Protein AF-A0A965SA00-F1 (afdb_monomer)

Radius of gyration: 23.37 Å; Cα contacts (8 Å, |Δi|>4): 104; chains: 1; bounding box: 56×30×58 Å

Nearest PDB structures (foldseek):
  4xps-assembly1_A  TM=6.302E-01  e=5.509E-01  Pseudopedobacter saltans
  4xpq-assembly1_A-2  TM=6.276E-01  e=7.626E-01  Pseudopedobacter saltans
  4xpo-assembly1_A  TM=6.284E-01  e=8.138E-01  Pseudopedobacter saltans
  4xpr-assembly1_A  TM=6.284E-01  e=9.268E-01  Pseudopedobacter saltans

Secondary structure (DSSP, 8-state):
-HHHHHHHHHHHHHHHTT---------GGGGT-GGGT-GGGTTSSSSEEEEEEEEES--STTTTTS-EEEEEEEEEE-TTS-EEEEE-

Mean predicted aligned error: 12.95 Å

Sequence (88 aa):
MPILRFTLVWFVVFVTSLLHAQQEPQYALSQFNHLIINPAYTGMRSGTSVLLQSRQQWIGNLGPLGPKTYAFSAHGSKKSGIGNACNF

Foldseek 3Di:
DVVVVVVVVVVVVVVVVPDDDDDPPPPPVCVVPVCVVPVLCAQVDAAKDKDWDKDFPDDDDCRVVGDIDIKIKIKHHDPVSDMDMDID

pLDDT: mean 73.1, std 10.23, range [55.69, 93.5]

Structure (mmCIF, N/CA/C/O backbone):
data_AF-A0A965SA00-F1
#
_entry.id   AF-A0A965SA00-F1
#
loop_
_atom_site.group_PDB
_atom_site.id
_atom_site.type_symbol
_atom_site.label_atom_id
_atom_site.label_alt_id
_atom_site.label_comp_id
_atom_site.label_asym_id
_atom_site.label_entity_id
_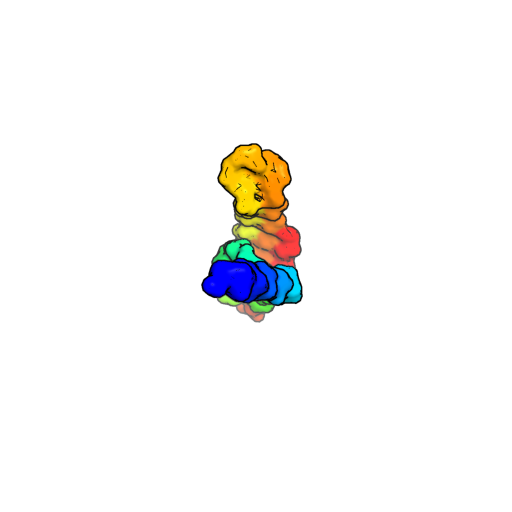atom_site.label_seq_id
_atom_site.pdbx_PDB_ins_code
_atom_site.Cartn_x
_atom_site.Cartn_y
_atom_site.Cartn_z
_atom_site.occupancy
_atom_site.B_iso_or_equiv
_atom_site.auth_seq_id
_atom_site.auth_comp_id
_atom_site.auth_asym_id
_atom_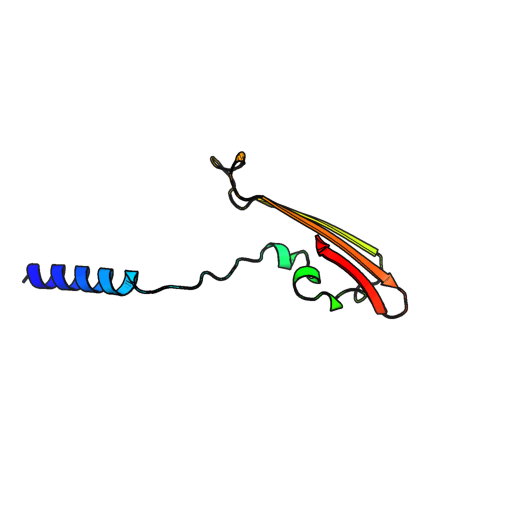site.auth_atom_id
_atom_site.pdbx_PDB_model_num
ATOM 1 N N . MET A 1 1 ? -40.465 -7.767 32.082 1.00 60.12 1 MET A N 1
ATOM 2 C CA . MET A 1 1 ? -39.100 -8.348 32.030 1.00 60.12 1 MET A CA 1
ATOM 3 C C . MET A 1 1 ? -38.098 -7.412 31.320 1.00 60.12 1 MET A C 1
ATOM 5 O O . MET A 1 1 ? -37.520 -7.800 30.311 1.00 60.12 1 MET A O 1
ATOM 9 N N . PRO A 1 2 ? -37.880 -6.171 31.797 1.00 71.69 2 PRO A N 1
ATOM 10 C CA . PRO A 1 2 ? -36.911 -5.258 31.176 1.00 71.69 2 PRO A CA 1
ATOM 11 C C . PRO A 1 2 ? -35.459 -5.612 31.539 1.00 71.69 2 PRO A C 1
ATOM 13 O O . PRO A 1 2 ? -34.589 -5.546 30.680 1.00 71.69 2 PRO A O 1
ATOM 16 N N . ILE A 1 3 ? -35.215 -6.080 32.772 1.00 78.25 3 ILE A N 1
ATOM 17 C CA . ILE A 1 3 ? -33.875 -6.428 33.277 1.00 78.25 3 ILE A CA 1
ATOM 18 C C . ILE A 1 3 ? -33.184 -7.492 32.406 1.00 78.25 3 ILE A C 1
ATOM 20 O O . ILE A 1 3 ? -32.017 -7.337 32.071 1.00 78.25 3 ILE A O 1
ATOM 24 N N . LEU A 1 4 ? -33.931 -8.517 31.971 1.00 80.19 4 LEU A N 1
ATOM 25 C CA . LEU A 1 4 ? -33.409 -9.615 31.150 1.00 80.19 4 LEU A CA 1
ATOM 26 C C . LEU A 1 4 ? -33.044 -9.154 29.729 1.00 80.19 4 LEU A C 1
ATOM 28 O O . LEU A 1 4 ? -32.131 -9.687 29.107 1.00 80.19 4 LEU A O 1
ATOM 32 N N . ARG A 1 5 ? -33.748 -8.142 29.207 1.00 77.69 5 ARG A N 1
ATOM 33 C CA . ARG A 1 5 ? -33.418 -7.545 27.907 1.00 77.69 5 ARG A CA 1
ATOM 34 C C . ARG A 1 5 ? -32.127 -6.739 27.990 1.00 77.69 5 ARG A C 1
ATOM 36 O O . ARG A 1 5 ? -31.290 -6.859 27.105 1.00 77.69 5 ARG A O 1
ATOM 43 N N . PHE A 1 6 ? -31.945 -5.962 29.057 1.00 87.88 6 PHE A N 1
ATOM 44 C CA . PHE A 1 6 ? -30.722 -5.183 29.245 1.00 87.88 6 PHE A CA 1
ATOM 45 C C . PHE A 1 6 ? -29.499 -6.071 29.483 1.00 87.88 6 PHE A C 1
ATOM 47 O O . PHE A 1 6 ? -28.451 -5.815 28.895 1.00 87.88 6 PHE A O 1
ATOM 54 N N . THR A 1 7 ? -29.623 -7.140 30.273 1.00 90.62 7 THR A N 1
ATOM 55 C CA . THR A 1 7 ? -28.510 -8.075 30.497 1.00 90.62 7 THR A CA 1
ATOM 56 C C . THR A 1 7 ? -28.081 -8.784 29.215 1.00 90.62 7 THR A C 1
ATOM 58 O O . THR A 1 7 ? -26.886 -8.941 28.981 1.00 90.62 7 THR A O 1
ATOM 61 N N . LEU A 1 8 ? -29.028 -9.146 28.346 1.00 91.69 8 LEU A N 1
ATOM 62 C CA . LEU A 1 8 ? -28.728 -9.792 27.068 1.00 91.69 8 LEU A CA 1
ATOM 63 C C . LEU A 1 8 ? -28.000 -8.847 26.099 1.00 91.69 8 LEU A C 1
ATOM 65 O O . LEU A 1 8 ? -27.044 -9.259 25.448 1.00 91.69 8 LEU A O 1
ATOM 69 N N . VAL A 1 9 ? -28.382 -7.567 26.055 1.00 93.12 9 VAL A N 1
ATOM 70 C CA . VAL A 1 9 ? -27.682 -6.549 25.249 1.00 93.12 9 VAL A CA 1
ATOM 71 C C . VAL A 1 9 ? -26.243 -6.353 25.732 1.00 93.12 9 VAL A C 1
ATOM 73 O O . VAL A 1 9 ? -25.317 -6.370 24.923 1.00 93.12 9 VAL A O 1
ATOM 76 N N . TRP A 1 10 ? -26.036 -6.229 27.046 1.00 92.69 10 TRP A N 1
ATOM 77 C CA . TRP A 1 10 ? -24.696 -6.077 27.622 1.00 92.69 10 TRP A CA 1
ATOM 78 C C . TRP A 1 10 ? -23.801 -7.294 27.379 1.00 92.69 10 TRP A C 1
ATOM 80 O O . TRP A 1 10 ? -22.617 -7.135 27.084 1.00 92.69 10 TRP A O 1
ATOM 90 N N . PHE A 1 11 ? -24.368 -8.500 27.435 1.00 93.50 11 PHE A N 1
ATOM 91 C CA . PHE A 1 11 ? -23.650 -9.733 27.124 1.00 93.50 11 PHE A CA 1
ATOM 92 C C . PHE A 1 11 ? -23.166 -9.767 25.666 1.00 93.50 11 PHE A C 1
ATOM 94 O O . PHE A 1 11 ? -22.005 -10.077 25.412 1.00 93.50 11 PHE A O 1
ATOM 101 N N . VAL A 1 12 ? -24.016 -9.382 24.708 1.00 92.94 12 VAL A N 1
ATOM 102 C CA . VAL A 1 12 ? -23.643 -9.341 23.283 1.00 92.94 12 VAL A CA 1
ATOM 103 C C . VAL A 1 12 ? -22.521 -8.330 23.025 1.00 92.94 12 VAL A C 1
ATOM 105 O O . VAL A 1 12 ? -21.556 -8.658 22.338 1.00 92.94 12 VAL A O 1
ATOM 108 N N . VAL A 1 13 ? -22.597 -7.133 23.619 1.00 91.88 13 VAL A N 1
ATOM 109 C CA . VAL A 1 13 ? -21.544 -6.109 23.482 1.00 91.88 13 VAL A CA 1
ATOM 110 C C . VAL A 1 13 ? -20.201 -6.626 24.009 1.00 91.88 13 VAL A C 1
ATOM 112 O O . VAL A 1 13 ? -19.186 -6.494 23.325 1.00 91.88 13 VAL A O 1
ATOM 115 N N . PHE A 1 14 ? -20.200 -7.275 25.178 1.00 92.12 14 PHE A N 1
ATOM 116 C CA . PHE A 1 14 ? -18.990 -7.839 25.782 1.00 92.12 14 PHE A CA 1
ATOM 117 C C . PHE A 1 14 ? -18.347 -8.944 24.930 1.00 92.12 14 PHE A C 1
ATOM 119 O O . PHE A 1 14 ? -17.128 -9.015 24.835 1.00 92.12 14 PHE A O 1
ATOM 126 N N . VAL A 1 15 ? -19.142 -9.791 24.272 1.00 91.62 15 VAL A N 1
ATOM 127 C CA . VAL A 1 15 ? -18.602 -10.850 23.401 1.00 91.62 15 VAL A CA 1
ATOM 128 C C . VAL A 1 15 ? -17.958 -10.264 22.140 1.00 91.62 15 VAL A C 1
ATOM 130 O O . VAL A 1 15 ? -16.911 -10.737 21.705 1.00 91.62 15 VAL A O 1
ATOM 133 N N . THR A 1 16 ? -18.540 -9.212 21.558 1.00 87.31 16 THR A N 1
ATOM 134 C CA . THR A 1 16 ? -18.009 -8.613 20.320 1.00 87.31 16 THR A CA 1
ATOM 135 C C . THR A 1 16 ? -16.701 -7.844 20.505 1.00 87.31 16 THR A C 1
ATOM 137 O O . THR A 1 16 ? -15.919 -7.769 19.562 1.00 87.31 16 THR A O 1
ATOM 140 N N . SER A 1 17 ? -16.417 -7.312 21.698 1.00 85.62 17 SER A N 1
ATOM 141 C CA . SER A 1 17 ? -15.164 -6.587 21.963 1.00 85.62 17 SER A CA 1
ATOM 142 C C . SER A 1 17 ? -13.936 -7.496 22.058 1.00 85.62 17 SER A C 1
ATOM 144 O O . SER A 1 17 ? -12.810 -7.012 21.968 1.00 85.62 17 SER A O 1
ATOM 146 N N . LEU A 1 18 ? -14.144 -8.807 22.212 1.00 87.81 18 LEU A N 1
ATOM 147 C CA . LEU A 1 18 ? -13.085 -9.818 22.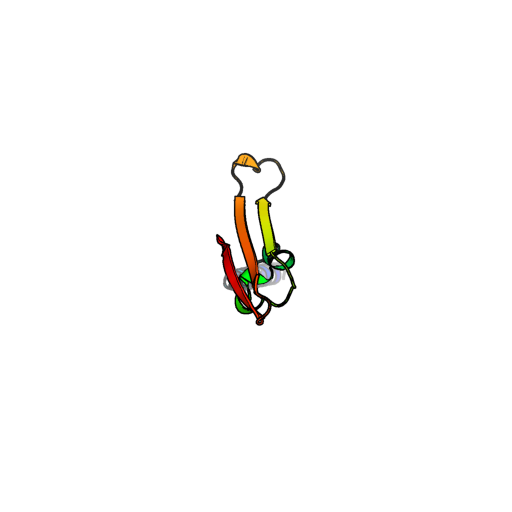224 1.00 87.81 18 LEU A CA 1
ATOM 148 C C . LEU A 1 18 ? -12.692 -10.278 20.810 1.00 87.81 18 LEU A C 1
ATOM 150 O O . LEU A 1 18 ? -11.736 -11.035 20.647 1.00 87.81 18 LEU A O 1
ATOM 154 N N . LEU A 1 19 ? -13.424 -9.844 19.780 1.00 84.88 19 LEU A N 1
ATOM 155 C CA . LEU A 1 19 ? -13.133 -10.192 18.396 1.00 84.88 19 LEU A CA 1
ATOM 156 C C . LEU A 1 19 ? -12.076 -9.244 17.826 1.00 84.88 19 LEU A C 1
ATOM 158 O O . LEU A 1 19 ? -12.292 -8.043 17.685 1.00 84.88 19 LEU A O 1
ATOM 162 N N . HIS A 1 20 ? -10.942 -9.810 17.426 1.00 79.06 20 HIS A N 1
ATOM 163 C CA . HIS A 1 20 ? -9.933 -9.107 16.645 1.00 79.06 20 HIS A CA 1
ATOM 164 C C . HIS A 1 20 ? -10.208 -9.328 15.155 1.00 79.06 20 HIS A C 1
ATOM 166 O O . HIS A 1 20 ? -9.952 -10.407 14.625 1.00 79.06 20 HIS A O 1
ATOM 172 N N . ALA A 1 21 ? -10.730 -8.313 14.467 1.00 77.12 21 ALA A N 1
ATOM 173 C CA . ALA 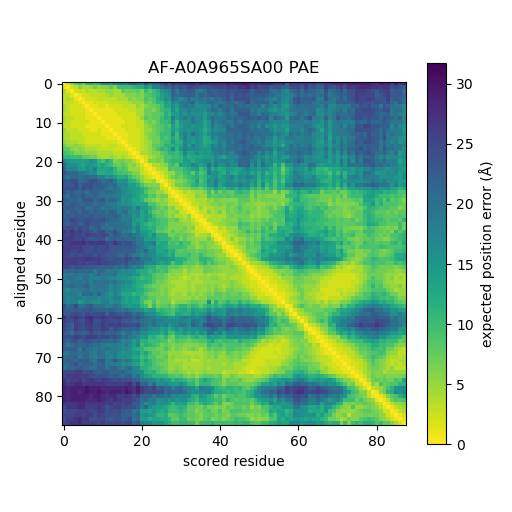A 1 21 ? -10.804 -8.323 13.010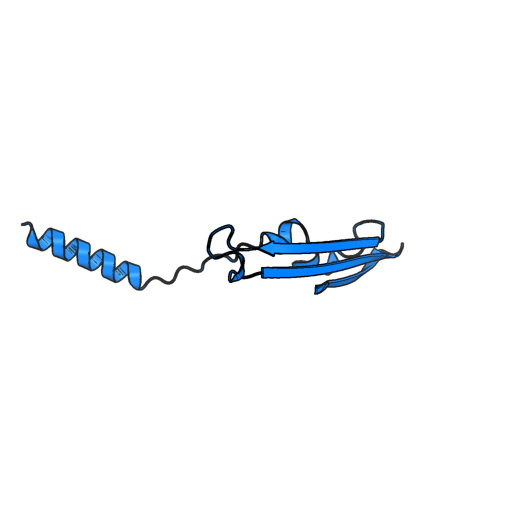 1.00 77.12 21 ALA A CA 1
ATOM 174 C C . ALA A 1 21 ? -9.499 -7.761 12.429 1.00 77.12 21 ALA A C 1
ATOM 176 O O . ALA A 1 21 ? -9.053 -6.681 12.821 1.00 77.12 21 ALA A O 1
ATOM 177 N N . GLN A 1 22 ? -8.885 -8.483 11.490 1.00 65.31 22 GLN A N 1
ATOM 178 C CA . GLN A 1 22 ? -7.768 -7.950 10.716 1.00 65.31 22 GLN A CA 1
ATOM 179 C C . GLN A 1 22 ? -8.307 -6.918 9.728 1.00 65.31 22 GLN A C 1
ATOM 181 O O . GLN A 1 22 ? -9.144 -7.222 8.879 1.00 65.31 22 GLN A O 1
ATOM 186 N N . GLN A 1 23 ? -7.844 -5.681 9.860 1.00 55.69 23 GLN A N 1
ATOM 187 C CA . GLN A 1 23 ? -8.094 -4.657 8.861 1.00 55.69 23 GLN A CA 1
ATOM 188 C C . GLN A 1 23 ? -7.146 -4.919 7.696 1.00 55.69 23 GLN A C 1
ATOM 190 O O . GLN A 1 23 ? -5.929 -4.852 7.868 1.00 55.69 23 GLN A O 1
ATOM 195 N N . GLU A 1 24 ? -7.704 -5.247 6.530 1.00 62.34 24 GLU A N 1
ATOM 196 C CA . GLU A 1 24 ? -6.896 -5.446 5.331 1.00 62.34 24 GLU A CA 1
ATOM 197 C C . GLU A 1 24 ? -6.104 -4.154 5.064 1.00 62.34 24 GLU A C 1
ATOM 199 O O . GLU A 1 24 ? -6.699 -3.066 5.006 1.00 62.34 24 GLU A O 1
ATOM 204 N N . PRO A 1 25 ? -4.773 -4.225 4.927 1.00 60.41 25 PRO A N 1
ATOM 205 C CA . PRO A 1 25 ? -3.987 -3.071 4.535 1.00 60.41 25 PRO A CA 1
ATOM 206 C C . PRO A 1 25 ? -4.497 -2.535 3.192 1.00 60.41 25 PRO A C 1
ATOM 208 O O . PRO A 1 25 ? -4.379 -3.163 2.142 1.00 60.41 25 PRO A O 1
ATOM 211 N N . GLN A 1 26 ? -5.069 -1.331 3.213 1.00 60.28 26 GLN A N 1
ATOM 212 C CA . GLN A 1 26 ? -5.488 -0.640 1.997 1.00 60.28 26 GLN A CA 1
ATOM 213 C C . GLN A 1 26 ? -4.251 -0.164 1.220 1.00 60.28 26 GLN A C 1
ATOM 215 O O . GLN A 1 26 ? -3.795 0.977 1.362 1.00 60.28 26 GLN A O 1
ATOM 220 N N . TYR A 1 27 ? -3.694 -1.037 0.379 1.00 60.66 27 TYR A N 1
ATOM 221 C CA . TYR A 1 27 ? -2.559 -0.743 -0.497 1.00 60.66 27 TYR A CA 1
ATOM 222 C C . TYR A 1 27 ? -2.979 0.065 -1.735 1.00 60.66 27 TYR A C 1
ATOM 224 O O . TYR A 1 27 ? -2.768 -0.350 -2.871 1.00 60.66 27 TYR A O 1
ATOM 232 N N . ALA A 1 28 ? -3.515 1.273 -1.539 1.00 64.88 28 ALA A N 1
ATOM 233 C CA . ALA A 1 28 ? -3.806 2.191 -2.648 1.00 64.88 28 ALA A CA 1
ATOM 234 C C . ALA A 1 28 ? -2.547 2.524 -3.482 1.00 64.88 28 ALA A C 1
ATOM 236 O O . ALA A 1 28 ? -2.633 2.822 -4.669 1.00 64.88 28 ALA A O 1
ATOM 237 N N . LEU A 1 29 ? -1.357 2.439 -2.870 1.00 65.19 29 LEU A N 1
ATOM 238 C CA . LEU A 1 29 ? -0.079 2.664 -3.550 1.00 65.19 29 LEU A CA 1
ATOM 239 C C . LEU A 1 29 ? 0.259 1.574 -4.578 1.00 65.19 29 LEU A C 1
ATOM 241 O O . LEU A 1 29 ? 0.846 1.878 -5.614 1.00 65.19 29 LEU A O 1
ATOM 245 N N . SER A 1 30 ? -0.170 0.328 -4.351 1.00 65.31 30 SER A N 1
ATOM 246 C CA . SER A 1 30 ? 0.130 -0.770 -5.275 1.00 65.31 30 SER A CA 1
ATOM 247 C C . SER A 1 30 ? -0.585 -0.639 -6.615 1.00 65.31 30 SER A C 1
ATOM 249 O O . SER A 1 30 ? -0.114 -1.194 -7.601 1.00 65.31 30 SER A O 1
ATOM 251 N N . GLN A 1 31 ? -1.711 0.068 -6.668 1.00 71.06 31 GLN A N 1
ATOM 252 C CA . GLN A 1 31 ? -2.500 0.204 -7.891 1.00 71.06 31 GLN A CA 1
ATOM 253 C C . GLN A 1 31 ? -1.772 1.034 -8.961 1.00 71.06 31 GLN A C 1
ATOM 255 O O . GLN A 1 31 ? -1.991 0.859 -10.155 1.00 71.06 31 GLN A O 1
ATOM 260 N N . PHE A 1 32 ? -0.877 1.920 -8.523 1.00 70.81 32 PHE A N 1
ATOM 261 C CA . PHE A 1 32 ? -0.046 2.748 -9.394 1.00 70.81 32 PHE A CA 1
ATOM 262 C C . PHE A 1 32 ? 1.349 2.152 -9.602 1.00 70.81 32 PHE A C 1
ATOM 264 O O . PHE A 1 32 ? 1.997 2.441 -10.607 1.00 70.81 32 PHE A O 1
ATOM 271 N N . ASN A 1 33 ? 1.798 1.295 -8.680 1.00 73.00 33 ASN A N 1
ATOM 272 C CA . ASN A 1 33 ? 3.123 0.703 -8.709 1.00 73.00 33 ASN A CA 1
ATOM 273 C C . ASN A 1 33 ? 3.099 -0.813 -8.492 1.00 73.00 33 ASN A C 1
ATOM 275 O O . ASN A 1 33 ? 3.279 -1.319 -7.383 1.00 73.00 33 ASN A O 1
ATOM 279 N N . HIS A 1 34 ? 2.940 -1.551 -9.589 1.00 73.00 34 HIS A N 1
ATOM 280 C CA . HIS A 1 34 ? 2.928 -3.015 -9.563 1.00 73.00 34 HIS A CA 1
ATOM 281 C C . HIS A 1 34 ? 4.2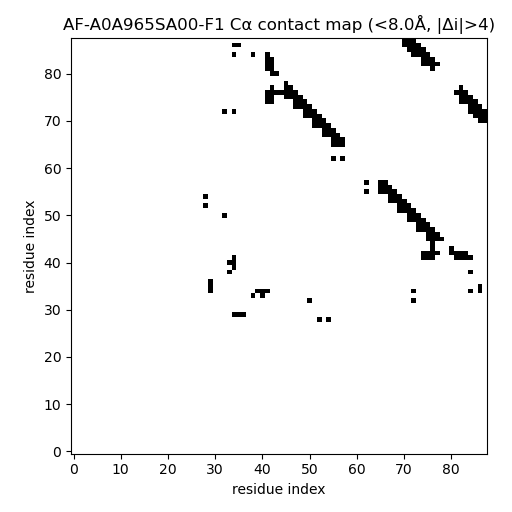92 -3.620 -9.179 1.00 73.00 34 HIS A C 1
ATOM 283 O O . HIS A 1 34 ? 4.342 -4.779 -8.768 1.00 73.00 34 HIS A O 1
ATOM 289 N N . LEU A 1 35 ? 5.385 -2.843 -9.244 1.00 70.62 35 LEU A N 1
ATOM 290 C CA . LEU A 1 35 ? 6.712 -3.289 -8.801 1.00 70.62 35 LEU A CA 1
ATOM 291 C C . LEU A 1 35 ? 6.800 -3.494 -7.286 1.00 70.62 35 LEU A C 1
ATOM 293 O O . LEU A 1 35 ? 7.720 -4.167 -6.833 1.00 70.62 35 LEU A O 1
ATOM 297 N N . ILE A 1 36 ? 5.893 -2.894 -6.501 1.00 67.56 36 ILE A N 1
ATOM 298 C CA . ILE A 1 36 ? 5.860 -3.077 -5.040 1.00 67.56 36 ILE A CA 1
ATOM 299 C C . ILE A 1 36 ? 5.427 -4.503 -4.691 1.00 67.56 36 ILE A C 1
ATOM 301 O O . ILE A 1 36 ? 5.957 -5.086 -3.752 1.00 67.56 36 ILE A O 1
ATOM 305 N N . ILE A 1 37 ? 4.488 -5.073 -5.454 1.00 70.06 37 ILE A N 1
ATOM 306 C CA . ILE A 1 37 ? 4.003 -6.442 -5.236 1.00 70.06 37 ILE A CA 1
ATOM 307 C C . ILE A 1 37 ? 4.865 -7.457 -5.984 1.00 70.06 37 ILE A C 1
ATOM 309 O O . ILE A 1 37 ? 5.198 -8.501 -5.429 1.00 70.06 37 ILE A O 1
ATOM 313 N N . ASN A 1 38 ? 5.209 -7.179 -7.244 1.00 73.25 38 ASN A N 1
ATOM 314 C CA . ASN A 1 38 ? 5.947 -8.119 -8.076 1.00 73.25 38 ASN A CA 1
ATOM 315 C C . ASN A 1 38 ? 7.176 -7.456 -8.721 1.00 73.25 38 ASN A C 1
ATOM 317 O O . ASN A 1 38 ? 7.051 -6.819 -9.773 1.00 73.25 38 ASN A O 1
ATOM 321 N N . PRO A 1 39 ? 8.380 -7.645 -8.154 1.00 67.62 39 PRO A N 1
AT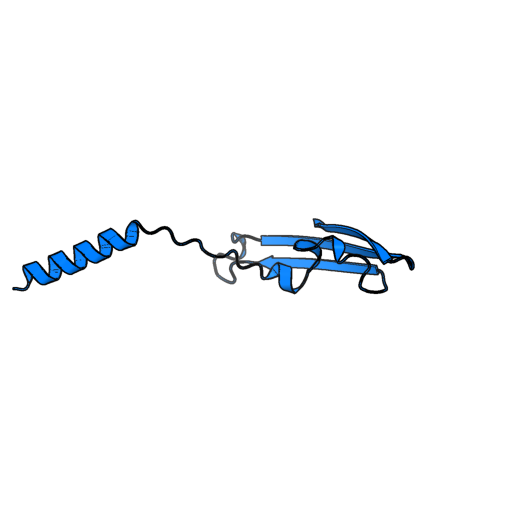OM 322 C CA . PRO A 1 39 ? 9.605 -7.113 -8.739 1.00 67.62 39 PRO A CA 1
ATOM 323 C C . PRO A 1 39 ? 9.955 -7.763 -10.087 1.00 67.62 39 PRO A C 1
ATOM 325 O O . PRO A 1 39 ? 10.693 -7.159 -10.853 1.00 67.62 39 PRO A O 1
ATOM 328 N N . ALA A 1 40 ? 9.393 -8.930 -10.438 1.00 69.31 40 ALA A N 1
ATOM 329 C CA . ALA A 1 40 ? 9.568 -9.545 -11.760 1.00 69.31 40 ALA A CA 1
ATOM 330 C C . ALA A 1 40 ? 8.738 -8.862 -12.865 1.00 69.31 40 ALA A C 1
ATOM 332 O O . ALA A 1 40 ? 8.880 -9.195 -14.038 1.00 69.31 40 ALA A O 1
ATOM 333 N N . TYR A 1 41 ? 7.885 -7.888 -12.516 1.00 70.50 41 TYR A N 1
ATOM 334 C CA . TYR A 1 41 ? 7.204 -7.037 -13.496 1.00 70.50 41 TYR A CA 1
ATOM 335 C C . TYR A 1 41 ? 8.184 -6.093 -14.227 1.00 70.50 41 TYR A C 1
ATOM 337 O O . TYR A 1 41 ? 7.835 -5.480 -15.242 1.00 70.50 41 TYR A O 1
ATOM 345 N N . THR A 1 42 ? 9.429 -5.968 -13.752 1.00 68.69 42 THR A N 1
ATOM 346 C CA . THR A 1 42 ? 10.480 -5.258 -14.483 1.00 68.69 42 THR A CA 1
ATOM 347 C C . THR A 1 42 ? 10.716 -5.884 -15.848 1.00 68.69 42 THR A C 1
ATOM 349 O O . THR A 1 42 ? 10.829 -7.092 -15.999 1.00 68.69 42 THR A O 1
ATOM 352 N N . GLY A 1 43 ? 10.814 -5.051 -16.880 1.00 65.06 43 GLY A N 1
ATOM 353 C CA . GLY A 1 43 ? 11.125 -5.537 -18.221 1.00 65.06 43 GLY A CA 1
ATOM 354 C C . GLY A 1 43 ? 9.912 -5.842 -19.103 1.00 65.06 43 GLY A C 1
ATOM 355 O O . GLY A 1 43 ? 10.064 -5.817 -20.324 1.00 65.06 43 GLY A O 1
ATOM 356 N N . MET A 1 44 ? 8.714 -6.034 -18.527 1.00 67.06 44 MET A N 1
ATOM 357 C CA . MET A 1 44 ? 7.481 -6.311 -19.286 1.00 67.06 44 MET A CA 1
ATOM 358 C C . MET A 1 44 ? 7.036 -5.147 -20.178 1.00 67.06 44 MET A C 1
ATOM 360 O O . MET A 1 44 ? 6.510 -5.364 -21.267 1.00 67.06 44 MET A O 1
ATOM 364 N N . ARG A 1 45 ? 7.235 -3.903 -19.730 1.00 66.12 45 ARG A N 1
ATOM 365 C CA . ARG A 1 45 ? 7.033 -2.718 -20.570 1.00 66.12 45 ARG A CA 1
ATOM 366 C C . ARG A 1 45 ? 8.346 -2.345 -21.247 1.00 66.12 45 ARG A C 1
ATOM 368 O O . ARG A 1 45 ? 9.377 -2.219 -20.590 1.00 66.12 45 ARG A O 1
ATOM 375 N N . SER A 1 46 ? 8.303 -2.151 -22.562 1.00 65.62 46 SER A N 1
ATOM 376 C CA . SER A 1 46 ? 9.449 -1.680 -23.338 1.00 65.62 46 SER A CA 1
ATOM 377 C C . SER A 1 46 ? 9.730 -0.211 -23.008 1.00 65.62 46 SER A C 1
ATOM 379 O O . SER A 1 46 ? 8.935 0.661 -23.346 1.00 65.62 46 SER A O 1
ATOM 381 N N . GLY A 1 47 ? 10.849 0.060 -22.333 1.00 69.69 47 GLY A N 1
ATOM 382 C CA . GLY A 1 47 ? 11.288 1.415 -21.989 1.00 69.69 47 GLY A CA 1
ATOM 383 C C . GLY A 1 47 ? 11.810 1.549 -20.558 1.00 69.69 47 GLY A C 1
ATOM 384 O O . GLY A 1 47 ? 11.774 0.602 -19.769 1.00 69.69 47 GLY A O 1
ATOM 385 N N . THR A 1 48 ? 12.317 2.740 -20.243 1.00 74.00 48 THR A N 1
ATOM 386 C CA . THR A 1 48 ? 12.683 3.151 -18.882 1.00 74.00 48 THR A CA 1
ATOM 387 C C . THR A 1 48 ? 11.519 3.931 -18.286 1.00 74.00 48 THR A C 1
ATOM 389 O O . THR A 1 48 ? 11.033 4.875 -18.904 1.00 74.00 48 THR A O 1
ATOM 392 N N . SER A 1 49 ? 11.061 3.548 -17.100 1.00 74.81 49 SER A N 1
ATOM 393 C CA . SER A 1 49 ? 9.966 4.198 -16.390 1.00 74.81 49 SER A CA 1
ATOM 394 C C . SER A 1 49 ? 10.401 4.546 -14.972 1.00 74.81 49 SER A C 1
ATOM 396 O O . SER A 1 49 ? 11.000 3.741 -14.256 1.00 74.81 49 SER A O 1
ATOM 398 N N . VAL A 1 50 ? 10.106 5.786 -14.592 1.00 79.62 50 VAL A N 1
ATOM 399 C CA . VAL A 1 50 ? 10.383 6.350 -13.274 1.00 79.62 50 VAL A CA 1
ATOM 400 C C . VAL A 1 50 ? 9.055 6.818 -12.692 1.00 79.62 50 VAL A C 1
ATOM 402 O O . VAL A 1 50 ? 8.287 7.496 -13.373 1.00 79.62 50 VAL A O 1
ATOM 405 N N . LEU A 1 51 ? 8.783 6.436 -11.449 1.00 82.31 51 LEU A N 1
ATOM 406 C CA . LEU A 1 51 ? 7.573 6.758 -10.710 1.00 82.31 51 LEU A CA 1
ATOM 407 C C . LEU A 1 51 ? 7.963 7.360 -9.359 1.00 82.31 51 LEU A C 1
ATOM 409 O O . LEU A 1 51 ? 8.734 6.774 -8.603 1.00 82.31 51 LEU A O 1
ATOM 413 N N . LEU A 1 52 ? 7.403 8.528 -9.056 1.00 84.12 52 LEU A N 1
ATOM 414 C CA . LEU A 1 52 ? 7.459 9.144 -7.737 1.00 84.12 52 LEU A CA 1
ATOM 415 C C . LEU A 1 52 ? 6.031 9.240 -7.215 1.00 84.12 52 LEU A C 1
ATOM 417 O O . LEU A 1 52 ? 5.173 9.831 -7.870 1.00 84.12 52 LEU A O 1
ATOM 421 N N . GLN A 1 53 ? 5.777 8.664 -6.046 1.00 81.31 53 GLN A N 1
ATOM 422 C CA . GLN A 1 53 ? 4.447 8.628 -5.463 1.00 81.31 53 GLN A CA 1
ATOM 423 C C . GLN A 1 53 ? 4.472 9.142 -4.029 1.00 81.31 53 GLN A C 1
ATOM 425 O O . GLN A 1 53 ? 5.298 8.736 -3.218 1.00 81.31 53 GLN A O 1
ATOM 430 N N . SER A 1 54 ? 3.539 10.031 -3.706 1.00 82.75 54 SER A N 1
ATOM 431 C CA . SER A 1 54 ? 3.298 10.487 -2.343 1.00 82.75 54 SER A CA 1
ATOM 432 C C . SER A 1 54 ? 1.873 10.129 -1.936 1.00 82.75 54 SER A C 1
ATOM 434 O O . SER A 1 54 ? 0.933 10.226 -2.726 1.00 82.75 54 SER A O 1
ATOM 436 N N . ARG A 1 55 ? 1.702 9.673 -0.697 1.00 78.94 55 ARG A N 1
ATOM 437 C CA . ARG A 1 55 ? 0.395 9.396 -0.106 1.00 78.94 55 ARG A CA 1
ATOM 438 C C . ARG A 1 55 ? 0.280 10.110 1.227 1.00 78.94 55 ARG A C 1
ATOM 440 O O . ARG A 1 55 ? 1.116 9.933 2.110 1.00 78.94 55 ARG A O 1
ATOM 447 N N . GLN A 1 56 ? -0.803 10.862 1.372 1.00 80.56 56 GLN A N 1
ATOM 448 C CA . GLN A 1 56 ? -1.234 11.449 2.633 1.00 80.56 56 GLN A CA 1
ATOM 449 C C . GLN A 1 56 ? -2.458 10.667 3.105 1.00 80.56 56 GLN A C 1
ATOM 451 O O . GLN A 1 56 ? -3.452 10.586 2.389 1.00 80.56 56 GLN A O 1
ATOM 456 N N . GLN A 1 57 ?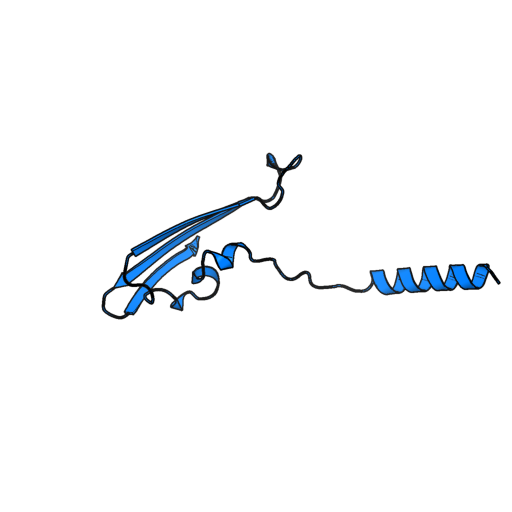 -2.367 10.017 4.266 1.00 72.12 57 GLN A N 1
ATOM 457 C CA . GLN A 1 57 ? -3.445 9.144 4.744 1.00 72.12 57 GLN A CA 1
ATOM 458 C C . GLN A 1 57 ? -4.650 9.920 5.311 1.00 72.12 57 GLN A C 1
ATOM 460 O O . GLN A 1 57 ? -5.748 9.379 5.361 1.00 72.12 57 GLN A O 1
ATOM 465 N N . TRP A 1 58 ? -4.447 11.166 5.751 1.00 74.19 58 TRP A N 1
ATOM 466 C CA . TRP A 1 58 ? -5.448 11.989 6.435 1.00 74.19 58 TRP A CA 1
ATOM 467 C C . TRP A 1 58 ? -5.487 13.345 5.731 1.00 74.19 58 TRP A C 1
ATOM 469 O O . TRP A 1 58 ? -4.473 14.042 5.681 1.00 74.19 58 TRP A O 1
ATOM 479 N N . ILE A 1 59 ? -6.640 13.717 5.178 1.00 64.94 59 ILE A N 1
ATOM 480 C CA . ILE A 1 59 ? -6.849 15.005 4.506 1.00 64.94 59 ILE A CA 1
ATOM 481 C C . ILE A 1 59 ? -7.715 15.852 5.449 1.00 64.94 59 ILE A C 1
ATOM 483 O O . ILE A 1 59 ? -8.830 15.448 5.768 1.00 64.94 59 ILE A O 1
ATOM 487 N N . GLY A 1 60 ? -7.197 16.976 5.963 1.00 66.62 60 GLY A N 1
ATOM 488 C CA . GLY A 1 60 ? -7.914 17.846 6.916 1.00 66.62 60 GLY A CA 1
ATOM 489 C C . GLY A 1 60 ? -7.080 18.287 8.128 1.00 66.62 60 GLY A C 1
ATOM 490 O O . GLY A 1 60 ? -5.864 18.419 8.025 1.00 66.62 60 GLY A O 1
ATOM 491 N N . ASN A 1 61 ? -7.724 18.505 9.284 1.00 58.19 61 ASN A N 1
ATOM 492 C CA . ASN A 1 61 ? -7.163 19.183 10.476 1.00 58.19 61 ASN A CA 1
ATOM 493 C C . ASN A 1 61 ? -5.927 18.516 11.122 1.00 58.19 61 ASN A C 1
ATOM 495 O O . ASN A 1 61 ? -5.212 19.163 11.879 1.00 58.19 61 ASN A O 1
ATOM 499 N N . LEU A 1 62 ? -5.652 17.244 10.814 1.00 60.62 62 LEU A N 1
ATOM 500 C CA . LEU A 1 62 ? -4.441 16.517 11.233 1.00 60.62 62 LEU A CA 1
ATOM 501 C C . LEU A 1 62 ? -3.376 16.444 10.124 1.00 60.62 62 LEU A C 1
ATOM 503 O O . LEU A 1 62 ? -2.322 15.852 10.321 1.00 60.62 62 LEU A O 1
ATOM 507 N N . GLY A 1 63 ? -3.624 17.044 8.958 1.00 58.41 63 GLY A N 1
ATOM 508 C CA . GLY A 1 63 ? -2.850 16.892 7.718 1.00 58.41 63 GLY A CA 1
ATOM 509 C C . GLY A 1 63 ? -1.334 17.148 7.799 1.00 58.41 63 GLY A C 1
ATOM 510 O O . GLY A 1 63 ? -0.586 16.485 7.074 1.00 58.41 63 GLY A O 1
ATOM 511 N N . PRO A 1 64 ? -0.819 18.044 8.666 1.00 64.25 64 PRO A N 1
ATOM 512 C CA . PRO A 1 64 ? 0.623 18.170 8.878 1.00 64.25 64 PRO A CA 1
ATOM 513 C C . PRO A 1 64 ? 1.228 16.996 9.664 1.00 64.25 64 PRO A C 1
ATOM 515 O O . PRO A 1 64 ? 2.359 16.611 9.377 1.00 64.25 64 PRO A O 1
ATOM 518 N N . LEU A 1 65 ? 0.469 16.440 10.616 1.00 66.06 65 LEU A N 1
ATOM 519 C CA . LEU A 1 65 ? 0.874 15.412 11.590 1.00 66.06 65 LEU A CA 1
ATOM 520 C C . LEU A 1 65 ? 0.481 13.984 11.170 1.00 66.06 65 LEU A C 1
ATOM 522 O O . LEU A 1 65 ? 0.919 13.015 11.784 1.00 66.06 65 LEU A O 1
ATOM 526 N N . GLY A 1 66 ? -0.366 13.846 10.150 1.00 73.19 66 GLY A N 1
ATOM 527 C CA . GLY A 1 66 ? -0.819 12.558 9.639 1.00 73.19 66 GLY A CA 1
ATOM 528 C C . GLY A 1 66 ? 0.297 11.781 8.923 1.00 73.19 66 GLY A C 1
ATOM 529 O O . GLY A 1 66 ? 1.232 12.392 8.397 1.00 73.19 66 GLY A O 1
ATOM 530 N N . PRO A 1 67 ? 0.202 10.440 8.838 1.00 72.25 67 PRO A N 1
ATOM 531 C CA . PRO A 1 67 ? 1.198 9.609 8.170 1.00 72.25 67 PRO A CA 1
ATOM 532 C C . PRO A 1 67 ? 1.352 9.992 6.694 1.00 72.25 67 PRO A C 1
ATOM 534 O O . PRO A 1 67 ? 0.381 9.977 5.924 1.00 72.25 67 PRO A O 1
ATOM 537 N N . LYS A 1 68 ? 2.589 10.313 6.304 1.00 78.12 68 LYS A N 1
ATOM 538 C CA . LYS A 1 68 ? 2.983 10.579 4.918 1.00 78.12 68 LYS A CA 1
ATOM 539 C C . LYS A 1 68 ? 3.917 9.475 4.457 1.00 78.12 68 LYS A C 1
ATOM 541 O O . LYS A 1 68 ? 4.901 9.174 5.124 1.00 78.12 68 LYS A O 1
ATOM 546 N N . THR A 1 69 ? 3.608 8.892 3.311 1.00 78.81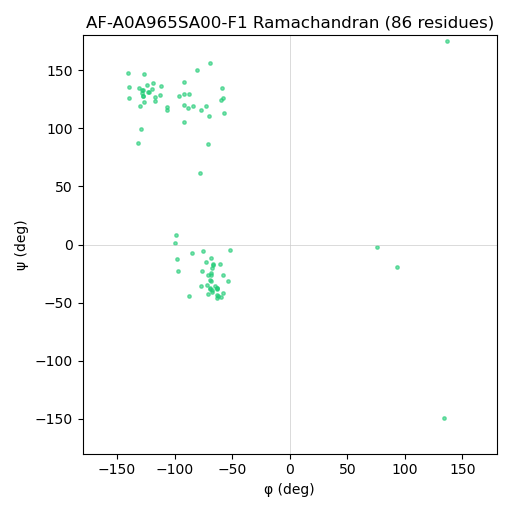 69 THR A N 1
ATOM 547 C CA . THR A 1 69 ? 4.446 7.877 2.675 1.00 78.81 69 THR A CA 1
ATOM 548 C C . THR A 1 69 ? 4.919 8.430 1.344 1.00 78.81 69 THR A C 1
ATOM 550 O O . THR A 1 69 ? 4.100 8.877 0.542 1.00 78.81 69 THR A O 1
ATOM 553 N N . TYR A 1 70 ? 6.225 8.402 1.118 1.00 81.12 70 TYR A N 1
ATOM 554 C CA . TYR A 1 70 ? 6.832 8.695 -0.173 1.00 81.12 70 TYR A CA 1
ATOM 555 C C . TYR A 1 70 ? 7.429 7.398 -0.698 1.00 81.12 70 TYR A C 1
ATOM 557 O O . TYR A 1 70 ? 8.026 6.661 0.079 1.00 81.12 70 TYR A O 1
ATOM 565 N N . ALA A 1 71 ? 7.223 7.122 -1.978 1.00 80.19 71 ALA A N 1
ATOM 566 C CA . ALA A 1 71 ? 7.774 5.966 -2.657 1.00 80.19 71 ALA A CA 1
ATOM 567 C C . ALA A 1 71 ? 8.427 6.418 -3.963 1.00 80.19 71 ALA A C 1
ATOM 569 O O . ALA A 1 71 ? 7.845 7.208 -4.718 1.00 80.19 71 ALA A O 1
ATOM 570 N N . PHE A 1 72 ? 9.627 5.918 -4.229 1.00 81.06 72 PHE A N 1
ATOM 571 C CA . PHE A 1 72 ? 10.355 6.166 -5.467 1.00 81.06 72 PHE A CA 1
ATOM 572 C C . PHE A 1 72 ? 10.690 4.850 -6.154 1.00 81.06 72 PHE A C 1
ATOM 574 O O . PHE A 1 72 ? 11.232 3.929 -5.545 1.00 81.06 72 PHE A O 1
ATOM 581 N N . SER A 1 73 ? 10.402 4.776 -7.449 1.00 77.62 73 SER A N 1
ATOM 582 C CA . SER A 1 73 ? 10.548 3.546 -8.216 1.00 77.62 73 SER A CA 1
ATOM 583 C C . SER A 1 73 ? 11.117 3.841 -9.582 1.00 77.62 73 SER A C 1
ATOM 585 O O . SER A 1 73 ? 10.558 4.625 -10.345 1.00 77.62 73 SER A O 1
ATOM 587 N N . ALA A 1 74 ? 12.203 3.171 -9.931 1.00 79.50 74 ALA A N 1
ATOM 588 C CA . ALA A 1 74 ? 12.796 3.268 -11.255 1.00 79.50 74 ALA A CA 1
ATOM 589 C C . ALA A 1 74 ? 12.994 1.864 -11.808 1.00 79.50 74 ALA A C 1
ATOM 591 O O . ALA A 1 74 ? 13.550 1.007 -11.125 1.00 79.50 74 ALA A O 1
ATOM 592 N N . HIS A 1 75 ? 12.543 1.632 -13.039 1.00 77.94 75 HIS A N 1
ATOM 593 C CA . HIS A 1 75 ? 12.768 0.380 -13.748 1.00 77.94 75 HIS A CA 1
ATOM 594 C C . HIS A 1 75 ? 13.066 0.616 -15.223 1.00 77.94 75 HIS A C 1
ATOM 596 O O . HIS A 1 75 ? 12.547 1.543 -15.841 1.00 77.94 75 HIS A O 1
ATOM 602 N N . GLY A 1 76 ? 13.898 -0.241 -15.807 1.00 74.19 76 GLY A N 1
ATOM 603 C CA . GLY A 1 76 ? 14.217 -0.190 -17.230 1.00 74.19 76 GLY A CA 1
ATOM 604 C C . GLY A 1 76 ? 14.283 -1.579 -17.835 1.00 74.19 76 GLY A C 1
ATOM 605 O O . GLY A 1 76 ? 14.872 -2.483 -17.245 1.00 74.19 76 GLY A O 1
ATOM 606 N N . SER A 1 77 ? 13.682 -1.742 -19.013 1.00 66.75 77 SER A N 1
ATOM 607 C CA . SER A 1 77 ? 13.774 -2.972 -19.802 1.00 66.75 77 SER A CA 1
ATOM 608 C C . SER A 1 77 ? 14.941 -2.890 -20.783 1.00 66.75 77 SER A C 1
ATOM 610 O O . SER A 1 77 ? 14.964 -2.014 -21.651 1.00 66.75 77 SER A O 1
ATOM 612 N N . LYS A 1 78 ? 15.911 -3.808 -20.684 1.00 62.25 78 LYS A N 1
ATOM 613 C CA . LYS A 1 78 ? 16.827 -4.072 -21.804 1.00 62.25 78 LYS A CA 1
ATOM 614 C C . LYS A 1 78 ? 16.111 -4.998 -22.789 1.00 62.25 78 LYS A C 1
ATOM 616 O O . LYS A 1 78 ? 15.331 -5.845 -22.367 1.00 62.25 78 LYS A O 1
ATOM 621 N N . LYS A 1 79 ? 16.422 -4.901 -24.091 1.00 59.16 79 LYS A N 1
ATOM 622 C CA . LYS A 1 79 ? 15.802 -5.678 -25.197 1.00 59.16 79 LYS A CA 1
ATOM 623 C C . LYS A 1 79 ? 15.763 -7.218 -25.013 1.00 59.16 79 LYS A C 1
ATOM 625 O O . LYS A 1 79 ? 15.176 -7.900 -25.838 1.00 59.16 79 LYS A O 1
ATOM 630 N N . SER A 1 80 ? 16.358 -7.753 -23.948 1.00 59.75 80 SER A N 1
ATOM 631 C CA . SER A 1 80 ? 16.403 -9.171 -23.579 1.00 59.75 80 SER A CA 1
ATOM 632 C C . SER A 1 80 ? 15.375 -9.584 -22.506 1.00 59.75 80 SER A C 1
ATOM 634 O O . SER A 1 80 ? 15.478 -10.687 -21.978 1.00 59.75 80 SER A O 1
ATOM 636 N N . GLY A 1 81 ? 14.435 -8.714 -22.114 1.00 58.28 81 GLY A N 1
ATOM 637 C CA . GLY A 1 81 ? 13.424 -9.023 -21.085 1.00 58.28 81 GLY A CA 1
ATOM 638 C C . GLY A 1 81 ? 13.948 -9.014 -19.642 1.00 58.28 81 GLY A C 1
ATOM 639 O O . GLY A 1 81 ? 13.176 -9.180 -18.708 1.00 58.28 81 GLY A O 1
ATOM 640 N N . ILE A 1 82 ? 15.247 -8.769 -19.450 1.00 60.38 82 ILE A N 1
ATOM 641 C CA . ILE A 1 82 ? 15.875 -8.589 -18.138 1.00 60.38 82 ILE A CA 1
ATOM 642 C C . ILE A 1 82 ? 15.788 -7.104 -17.775 1.00 60.38 82 ILE A C 1
ATOM 644 O O . ILE A 1 82 ? 16.344 -6.252 -18.481 1.00 60.38 82 ILE A O 1
ATOM 648 N N . GLY A 1 83 ? 15.082 -6.794 -16.686 1.00 63.38 83 GLY A N 1
ATOM 649 C CA . GLY A 1 83 ? 14.937 -5.438 -16.168 1.00 63.38 83 GLY A CA 1
ATOM 650 C C . GLY A 1 83 ? 15.374 -5.326 -14.713 1.00 63.38 83 GLY A C 1
ATOM 651 O O . GLY A 1 83 ? 15.025 -6.161 -13.883 1.00 63.38 83 GLY A O 1
ATOM 652 N N . ASN A 1 84 ? 16.107 -4.261 -14.399 1.00 64.06 84 ASN A N 1
ATOM 653 C CA . ASN A 1 84 ? 16.443 -3.908 -13.021 1.00 64.06 84 ASN A CA 1
ATOM 654 C C . ASN A 1 84 ? 15.372 -2.950 -12.486 1.00 64.06 84 ASN A C 1
ATOM 656 O O . ASN A 1 84 ? 14.957 -2.047 -13.220 1.00 64.06 84 ASN A O 1
ATOM 660 N N . ALA A 1 85 ? 14.958 -3.121 -11.228 1.00 67.06 85 ALA A N 1
ATOM 661 C CA . ALA A 1 85 ? 14.185 -2.123 -10.490 1.00 67.06 85 ALA A CA 1
ATOM 662 C C . ALA A 1 85 ? 14.841 -1.790 -9.161 1.00 67.06 85 ALA A C 1
ATOM 664 O O . ALA A 1 85 ? 15.377 -2.666 -8.486 1.00 67.06 85 ALA A O 1
ATOM 665 N N . CYS A 1 86 ? 14.684 -0.532 -8.768 1.00 61.69 86 CYS A N 1
ATOM 666 C CA . CYS A 1 86 ? 14.869 -0.088 -7.398 1.00 61.69 86 CYS A CA 1
ATOM 667 C C . CYS A 1 86 ? 13.542 0.504 -6.911 1.00 61.69 86 CYS A C 1
ATOM 669 O O . CYS A 1 86 ? 12.918 1.277 -7.641 1.00 61.69 86 CYS A O 1
ATOM 671 N N . ASN A 1 87 ? 13.121 0.128 -5.704 1.00 65.06 87 ASN A N 1
ATOM 672 C CA . ASN A 1 87 ? 11.941 0.643 -5.011 1.00 65.06 87 ASN A CA 1
ATOM 673 C C . ASN A 1 87 ? 12.398 1.119 -3.625 1.00 65.06 87 ASN A C 1
ATOM 675 O O . ASN A 1 87 ? 12.988 0.325 -2.893 1.00 65.06 87 ASN A O 1
ATOM 679 N N . PHE A 1 88 ? 12.166 2.391 -3.309 1.00 59.88 88 PHE A N 1
ATOM 680 C CA . PHE A 1 88 ? 12.498 3.031 -2.033 1.00 59.88 88 PHE A CA 1
ATOM 681 C C . PHE A 1 88 ? 11.241 3.602 -1.390 1.00 59.88 88 PHE A C 1
ATOM 683 O O . PHE A 1 88 ? 10.403 4.142 -2.152 1.00 59.88 88 PHE A O 1
#

Solvent-accessible surface area (backbone atoms only — not comparable to full-atom values): 5479 Å² total; per-residue (Å²): 124,67,68,65,54,54,53,51,53,53,50,53,55,59,58,57,74,72,61,83,76,85,76,75,80,82,61,70,66,44,81,82,34,57,57,79,81,35,66,80,58,30,22,77,55,90,45,75,50,75,49,79,47,76,46,72,79,44,90,60,101,55,42,90,82,38,64,71,48,72,38,42,35,42,33,33,28,45,102,81,55,58,31,58,70,52,78,84